Protein AF-A0A956A040-F1 (afdb_monomer)

Foldseek 3Di:
DPPPQCALLNLLVLLLLLLVLCVVVVHDPVSSVLSNVLSVQSVPDPDRVLVQCVVPNLVSQCPGPSDHSVSSVQSSCCRVPVDGVSSVVSVCVVDPVNVPPPDD

Secondary structure (DSSP, 8-state):
--PPPPPHHHHHHHHHHHHHHHHHTT--HHHHHHHHHHHHHHHT-SS-HHHHHHHHHHHHHHTSTT--HHHHHHHHHHHHHSS-HHHHHHHHHH-GGGGGS---

Sequence (104 aa):
MAAQPVANAEIADALERVADLLEAQEANAYRVRAYRNAAATIRAHDEPLGALYERGGTAALDALPTIGRTIAAHVAELLQRGSLALLDRLEGESSPEQLLLTVP

Radius of gyration: 14.83 Å; Cα contacts (8 Å, |Δi|>4): 110; chains: 1; bounding box: 32×37×49 Å

Solvent-accessible surface area (backbone atoms only — not comparable to full-atom values): 5808 Å² total; per-residue (Å²): 129,84,74,78,71,68,48,37,57,58,56,17,52,53,32,36,53,43,18,52,49,36,54,75,68,72,43,64,64,69,57,27,49,40,30,42,48,28,16,54,45,41,55,69,44,89,67,52,55,53,61,47,32,75,75,47,37,51,62,47,43,35,68,40,76,68,24,46,67,70,54,15,50,48,51,49,36,33,71,74,68,74,49,43,74,66,48,58,48,49,52,48,74,67,36,79,73,62,78,74,69,87,73,135

Nearest PDB structures (foldseek):
  3b0x-assembly1_A  TM=9.484E-01  e=1.776E-04  Thermus thermophilus HB8
  3b0y-assembly1_A  TM=9.498E-01  e=2.420E-04  Thermus thermophilus HB8
  3auo-assembly2_B  TM=9.439E-01  e=1.473E-03  Thermus thermophilus HB8

pLDDT: mean 83.57, std 15.91, range [34.59, 95.25]

Structure (mmCIF, N/CA/C/O backbone):
data_AF-A0A956A040-F1
#
_entry.id   AF-A0A956A040-F1
#
loop_
_atom_site.group_PDB
_atom_site.id
_atom_site.type_symbol
_atom_site.label_atom_id
_atom_site.label_alt_id
_atom_site.label_comp_id
_atom_site.label_asym_id
_atom_site.label_entity_id
_atom_site.label_seq_id
_atom_site.pdbx_PDB_ins_code
_atom_site.Cartn_x
_atom_site.Cartn_y
_atom_site.Cartn_z
_atom_site.occupancy
_atom_site.B_iso_or_equiv
_atom_site.auth_seq_id
_atom_site.auth_comp_id
_atom_site.auth_asym_id
_atom_site.auth_atom_id
_atom_site.pdbx_PDB_model_num
ATOM 1 N N . MET A 1 1 ? 4.847 -26.806 -8.227 1.00 34.59 1 MET A N 1
ATOM 2 C CA . MET A 1 1 ? 3.513 -26.206 -8.019 1.00 34.59 1 MET A CA 1
ATOM 3 C C . MET A 1 1 ? 3.693 -24.717 -8.224 1.00 34.59 1 MET A C 1
ATOM 5 O O . MET A 1 1 ? 4.403 -24.119 -7.431 1.00 34.59 1 MET A O 1
ATOM 9 N N . ALA A 1 2 ? 3.202 -24.156 -9.330 1.00 35.34 2 ALA A N 1
ATOM 10 C CA . ALA A 1 2 ? 3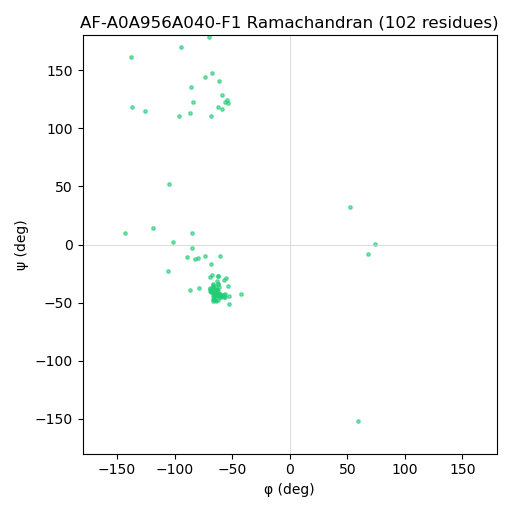.239 -22.708 -9.511 1.00 35.34 2 ALA A CA 1
ATOM 11 C C . ALA A 1 2 ? 2.268 -22.121 -8.484 1.00 35.34 2 ALA A C 1
ATOM 13 O O . ALA A 1 2 ? 1.071 -22.393 -8.569 1.00 35.34 2 ALA A O 1
ATOM 14 N N . ALA A 1 3 ? 2.784 -21.425 -7.469 1.00 45.44 3 ALA A N 1
ATOM 15 C CA . ALA A 1 3 ? 1.942 -20.575 -6.642 1.00 45.44 3 ALA A CA 1
ATOM 16 C C . ALA A 1 3 ? 1.205 -19.650 -7.615 1.00 45.44 3 ALA A C 1
ATOM 18 O O . ALA A 1 3 ? 1.850 -19.020 -8.455 1.00 45.44 3 ALA A O 1
ATOM 19 N N . GLN A 1 4 ? -0.128 -19.674 -7.610 1.00 52.06 4 GLN A N 1
ATOM 20 C CA . GLN A 1 4 ? -0.888 -18.786 -8.480 1.00 52.06 4 GLN A CA 1
ATOM 21 C C . GLN A 1 4 ? -0.439 -17.358 -8.161 1.00 52.06 4 GLN A C 1
ATOM 23 O O . GLN A 1 4 ? -0.475 -16.980 -6.988 1.00 52.06 4 GLN A O 1
ATOM 28 N N . PRO A 1 5 ? 0.054 -16.598 -9.152 1.00 63.97 5 PRO A N 1
ATOM 29 C CA . PRO A 1 5 ? 0.497 -15.243 -8.899 1.00 63.97 5 PRO A CA 1
ATOM 30 C C . PRO A 1 5 ? -0.720 -14.455 -8.427 1.00 63.97 5 PRO A C 1
ATOM 32 O O . PRO A 1 5 ? -1.704 -14.355 -9.159 1.00 63.97 5 PRO A O 1
ATOM 35 N N . VAL A 1 6 ? -0.657 -13.948 -7.195 1.00 75.56 6 VAL A N 1
ATOM 36 C CA . VAL A 1 6 ? -1.673 -13.037 -6.663 1.00 75.56 6 VAL A CA 1
ATOM 37 C C . VAL A 1 6 ? -1.785 -11.879 -7.646 1.00 75.56 6 VAL A C 1
ATOM 39 O O . VAL A 1 6 ? -0.771 -11.266 -8.006 1.0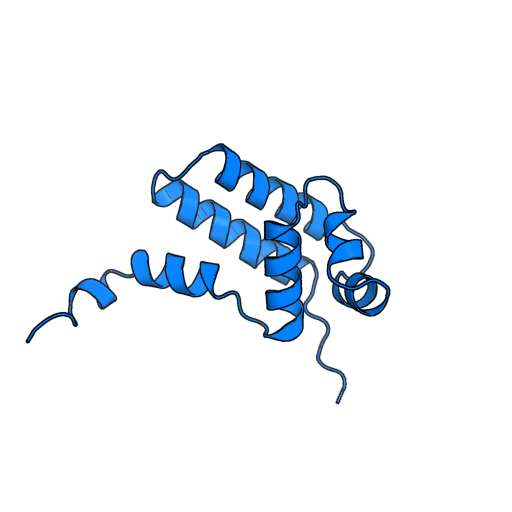0 75.56 6 VAL A O 1
ATOM 42 N N . ALA A 1 7 ? -2.993 -11.619 -8.139 1.00 86.44 7 ALA A N 1
ATOM 43 C CA . ALA A 1 7 ? -3.177 -10.584 -9.139 1.00 86.44 7 ALA A CA 1
ATOM 44 C C . ALA A 1 7 ? -2.906 -9.204 -8.523 1.00 86.44 7 ALA A C 1
ATOM 46 O O . ALA A 1 7 ? -3.224 -8.952 -7.361 1.00 86.44 7 ALA A O 1
ATOM 47 N N . ASN A 1 8 ? -2.389 -8.265 -9.323 1.00 90.50 8 ASN A N 1
ATOM 48 C CA . ASN A 1 8 ? -2.208 -6.876 -8.882 1.00 90.50 8 ASN A CA 1
ATOM 49 C C . ASN A 1 8 ? -3.516 -6.284 -8.331 1.00 90.50 8 ASN A C 1
ATOM 51 O O . ASN A 1 8 ? -3.491 -5.537 -7.358 1.00 90.50 8 ASN A O 1
ATOM 55 N N . ALA A 1 9 ? -4.655 -6.664 -8.920 1.00 90.06 9 ALA A N 1
ATOM 56 C CA . ALA A 1 9 ? -5.977 -6.282 -8.441 1.00 90.06 9 ALA A CA 1
ATOM 57 C C . ALA A 1 9 ? -6.239 -6.754 -7.001 1.00 90.06 9 ALA A C 1
ATOM 59 O O . ALA A 1 9 ? -6.657 -5.947 -6.184 1.00 90.06 9 ALA A O 1
ATOM 60 N N . GLU A 1 10 ? -5.911 -8.002 -6.658 1.00 90.75 10 GLU A N 1
ATOM 61 C CA . GLU A 1 10 ? -6.119 -8.540 -5.305 1.00 90.75 10 GLU A CA 1
ATOM 62 C C . GLU A 1 10 ? -5.243 -7.825 -4.267 1.00 90.75 10 GLU A C 1
ATOM 64 O O . GLU A 1 10 ? -5.696 -7.506 -3.168 1.00 90.75 10 GLU A O 1
ATOM 69 N N . ILE A 1 11 ? -3.995 -7.509 -4.626 1.00 91.75 11 ILE A N 1
ATOM 70 C CA . ILE A 1 11 ? -3.094 -6.734 -3.760 1.00 91.75 11 ILE A CA 1
ATOM 71 C C . ILE A 1 11 ? -3.641 -5.317 -3.563 1.00 91.75 11 ILE A C 1
ATOM 73 O O . ILE A 1 11 ? -3.647 -4.803 -2.444 1.00 91.75 11 ILE A O 1
ATOM 77 N N . ALA A 1 12 ? -4.103 -4.680 -4.641 1.00 94.00 12 ALA A N 1
ATOM 78 C CA . ALA A 1 12 ? -4.696 -3.351 -4.577 1.00 94.00 12 ALA A CA 1
ATOM 79 C C . ALA A 1 12 ? -5.962 -3.339 -3.708 1.00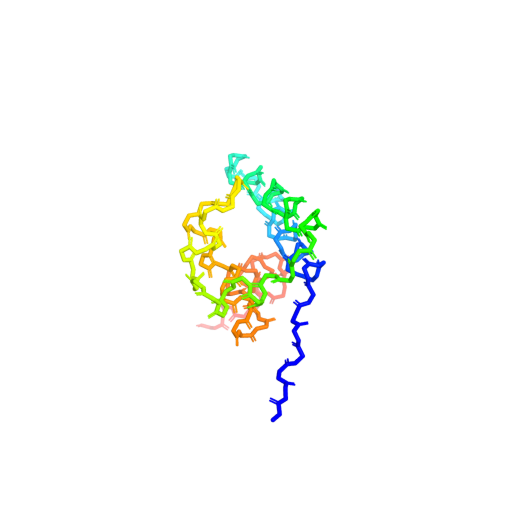 94.00 12 ALA A C 1
ATOM 81 O O . ALA A 1 12 ? -6.098 -2.455 -2.865 1.00 94.00 12 ALA A O 1
ATOM 82 N N . ASP A 1 13 ? -6.835 -4.337 -3.854 1.00 93.69 13 ASP A N 1
ATOM 83 C CA . ASP A 1 13 ? -8.063 -4.473 -3.068 1.00 93.69 13 ASP A CA 1
ATOM 84 C C . ASP A 1 13 ? -7.753 -4.633 -1.573 1.00 93.69 13 ASP A C 1
ATOM 86 O O . ASP A 1 13 ? -8.373 -3.977 -0.733 1.00 93.69 13 ASP A O 1
ATOM 90 N N . ALA A 1 14 ? -6.742 -5.435 -1.221 1.00 93.19 14 ALA A N 1
ATOM 91 C CA . ALA A 1 14 ? -6.303 -5.585 0.165 1.00 93.19 14 ALA A CA 1
ATOM 92 C C . ALA A 1 14 ? -5.786 -4.261 0.759 1.00 93.19 14 ALA A C 1
ATOM 94 O O . ALA A 1 14 ? -6.118 -3.914 1.895 1.00 93.19 14 ALA A O 1
ATOM 95 N N . LEU A 1 15 ? -4.996 -3.491 0.000 1.00 94.12 15 LEU A N 1
ATOM 96 C CA . LEU A 1 15 ? -4.499 -2.186 0.451 1.00 94.12 15 LEU A CA 1
ATOM 97 C C . LEU A 1 15 ? -5.608 -1.126 0.541 1.00 94.12 15 LEU A C 1
ATOM 99 O O . LEU A 1 15 ? -5.582 -0.317 1.470 1.00 94.12 15 LEU A O 1
ATOM 103 N N . GLU A 1 16 ? -6.578 -1.126 -0.378 1.00 94.81 16 GLU A N 1
ATOM 104 C CA . GLU A 1 16 ? -7.773 -0.273 -0.282 1.00 94.81 16 GLU A CA 1
ATOM 105 C C . GLU A 1 16 ? -8.554 -0.587 0.990 1.00 94.81 16 GLU A C 1
ATOM 107 O O . GLU A 1 16 ? -8.871 0.326 1.752 1.00 94.81 16 GLU A O 1
ATOM 112 N N . ARG A 1 17 ? -8.745 -1.871 1.299 1.00 93.75 17 ARG A N 1
ATOM 113 C CA . ARG A 1 17 ? -9.446 -2.294 2.513 1.00 93.75 17 ARG A CA 1
ATOM 114 C C . ARG A 1 17 ? -8.726 -1.859 3.790 1.00 93.75 17 ARG A C 1
ATOM 116 O O . ARG A 1 17 ? -9.370 -1.392 4.726 1.00 93.75 17 ARG A O 1
ATOM 123 N N . VAL A 1 18 ? -7.391 -1.917 3.816 1.00 93.69 18 VAL A N 1
ATOM 124 C CA . VAL A 1 18 ? -6.595 -1.323 4.907 1.00 93.69 18 VAL A CA 1
ATOM 125 C C . VAL A 1 18 ? -6.854 0.180 5.020 1.00 93.69 18 VAL A C 1
ATOM 127 O O . VAL A 1 18 ? -7.005 0.689 6.130 1.00 93.69 18 VAL A O 1
ATOM 130 N N . ALA A 1 19 ? -6.902 0.905 3.900 1.00 93.88 19 ALA A N 1
ATOM 131 C CA . ALA A 1 19 ? -7.172 2.339 3.916 1.00 93.88 19 ALA A CA 1
ATOM 132 C C . ALA A 1 19 ? -8.568 2.658 4.466 1.00 93.88 19 ALA A C 1
ATOM 134 O O . ALA A 1 19 ? -8.689 3.573 5.277 1.00 93.88 19 ALA A O 1
ATOM 135 N N . ASP A 1 20 ? -9.583 1.893 4.066 1.00 94.00 20 ASP A N 1
ATOM 136 C CA . ASP A 1 20 ? -10.969 2.074 4.506 1.00 94.00 20 ASP A CA 1
ATOM 137 C C . ASP A 1 20 ? -11.127 1.804 6.005 1.00 94.00 20 ASP A C 1
ATOM 139 O O . ASP A 1 20 ? -11.766 2.582 6.711 1.00 94.00 20 ASP A O 1
ATOM 143 N N . LEU A 1 21 ? -10.482 0.755 6.522 1.00 92.56 21 LEU A N 1
ATOM 144 C CA . LEU A 1 21 ? -10.488 0.456 7.957 1.00 92.56 21 LEU A CA 1
ATOM 145 C C . LEU A 1 21 ? -9.749 1.531 8.762 1.00 92.56 21 LEU A C 1
ATOM 147 O O . LEU A 1 21 ? -10.229 1.966 9.806 1.00 92.56 21 LEU A O 1
ATOM 151 N N . LEU A 1 22 ? -8.601 2.004 8.268 1.00 91.56 22 LEU A N 1
ATOM 152 C CA . LEU A 1 22 ? -7.880 3.111 8.900 1.00 91.56 22 LEU A CA 1
ATOM 153 C C . LEU A 1 22 ? -8.704 4.408 8.888 1.00 91.56 22 LEU A C 1
ATOM 155 O O . LEU A 1 22 ? -8.669 5.155 9.861 1.00 91.56 22 LEU A O 1
ATOM 159 N N . GLU A 1 23 ? -9.434 4.683 7.807 1.00 92.12 23 GLU A N 1
ATOM 160 C CA . GLU A 1 23 ? -10.329 5.839 7.702 1.00 92.12 23 GLU A CA 1
ATOM 161 C C . GLU A 1 23 ? -11.501 5.728 8.686 1.00 92.12 23 GLU A C 1
ATOM 163 O O . GLU A 1 23 ? -11.782 6.686 9.405 1.00 92.12 23 GLU A O 1
ATOM 168 N N . ALA A 1 24 ? -12.123 4.549 8.784 1.00 90.56 24 ALA A N 1
ATOM 169 C CA . ALA A 1 24 ? -13.223 4.281 9.710 1.00 90.56 24 ALA A CA 1
ATOM 170 C C . ALA A 1 24 ? -12.818 4.414 11.188 1.00 90.56 24 ALA A C 1
ATOM 172 O O . ALA A 1 24 ? -13.631 4.819 12.013 1.00 90.56 24 ALA A O 1
ATOM 173 N N . GLN A 1 25 ? -11.562 4.108 11.521 1.00 87.75 25 GLN A N 1
ATOM 174 C CA . GLN A 1 25 ? -11.008 4.265 12.870 1.00 87.75 25 GLN A CA 1
ATOM 175 C C . GLN A 1 25 ? -10.487 5.687 13.158 1.00 87.75 25 GLN A C 1
ATOM 177 O O . GLN A 1 25 ? -9.781 5.890 14.146 1.00 87.75 25 GLN A O 1
ATOM 182 N N . GLU A 1 26 ? -10.767 6.662 12.283 1.00 86.81 26 GLU A N 1
ATOM 183 C CA . GLU A 1 26 ? -10.256 8.039 12.374 1.00 86.81 26 GLU A CA 1
ATOM 184 C C . GLU A 1 26 ? -8.722 8.094 12.523 1.00 86.81 26 GLU A C 1
ATOM 186 O O . GLU A 1 26 ? -8.148 8.981 13.166 1.00 86.81 26 GLU A O 1
ATOM 191 N N . ALA A 1 27 ? -8.025 7.123 11.923 1.00 88.00 27 ALA A N 1
ATOM 192 C CA . ALA A 1 27 ? -6.578 7.055 11.968 1.00 88.00 27 ALA A CA 1
ATOM 193 C C . ALA A 1 27 ? -5.945 8.184 11.135 1.0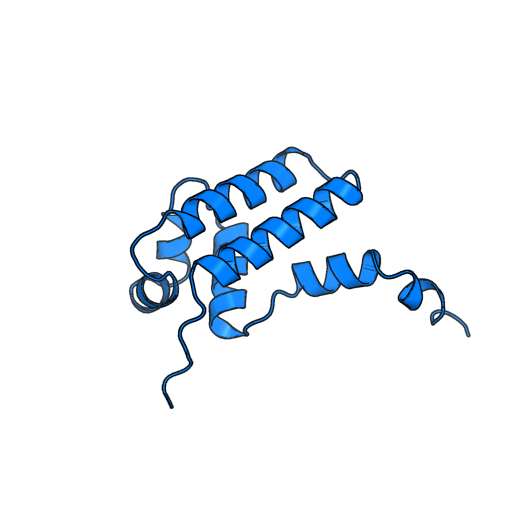0 88.00 27 ALA A C 1
ATOM 195 O O . ALA A 1 27 ? -6.590 9.004 10.484 1.00 88.00 27 ALA A O 1
ATOM 196 N N . ASN A 1 28 ? -4.614 8.230 11.134 1.00 90.81 28 ASN A N 1
ATOM 197 C CA . ASN A 1 28 ? -3.875 9.289 10.459 1.00 90.81 28 ASN A CA 1
ATOM 198 C C . ASN A 1 28 ? -4.198 9.357 8.947 1.00 90.81 28 ASN A C 1
ATOM 200 O O . ASN A 1 28 ? -3.829 8.460 8.184 1.00 90.81 28 ASN A O 1
ATOM 204 N N . ALA A 1 29 ? -4.782 10.477 8.508 1.00 91.00 29 ALA A N 1
ATOM 205 C CA . ALA A 1 29 ? -5.157 10.739 7.116 1.00 91.00 29 ALA A CA 1
ATOM 206 C C . ALA A 1 29 ? -3.991 10.607 6.115 1.00 91.00 29 ALA A C 1
ATOM 208 O O . ALA A 1 29 ? -4.205 10.239 4.959 1.00 91.00 29 ALA A O 1
ATOM 209 N N . TYR A 1 30 ? -2.747 10.865 6.540 1.00 91.50 30 TYR A N 1
ATOM 210 C CA . TYR A 1 30 ? -1.563 10.620 5.713 1.00 91.50 30 TYR A CA 1
ATOM 211 C C . TYR A 1 30 ? -1.404 9.131 5.391 1.00 91.50 30 TYR A C 1
ATOM 213 O O . TYR A 1 30 ? -1.129 8.775 4.247 1.00 91.50 30 TYR A O 1
ATOM 221 N N . ARG A 1 31 ? -1.622 8.250 6.379 1.00 89.75 31 ARG A N 1
ATOM 222 C CA . ARG A 1 31 ? -1.534 6.796 6.183 1.00 89.75 31 ARG A CA 1
ATOM 223 C C . ARG A 1 31 ? -2.644 6.306 5.265 1.00 89.75 31 ARG A C 1
ATOM 225 O O . ARG A 1 31 ? -2.337 5.591 4.320 1.00 89.75 31 ARG A O 1
ATOM 232 N N . VAL A 1 32 ? -3.888 6.735 5.494 1.00 93.75 32 VAL A N 1
ATOM 233 C CA . VAL A 1 32 ? -5.0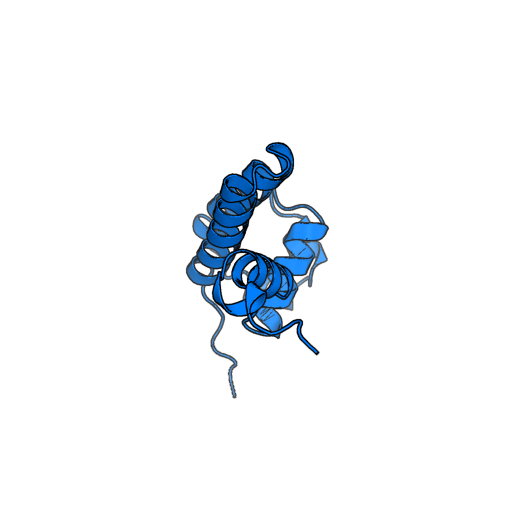38 6.397 4.631 1.00 93.75 32 VAL A CA 1
ATOM 234 C C . VAL A 1 32 ? -4.729 6.737 3.171 1.00 93.75 32 VAL A C 1
ATOM 236 O O . VAL A 1 32 ? -4.813 5.879 2.294 1.00 93.75 32 VAL A O 1
ATOM 239 N N . ARG A 1 33 ? -4.272 7.970 2.910 1.00 93.62 33 ARG A N 1
ATOM 240 C CA . ARG A 1 33 ? -3.894 8.408 1.557 1.00 93.62 33 ARG A CA 1
ATOM 241 C C . ARG A 1 33 ? -2.738 7.600 0.977 1.00 93.62 33 ARG A C 1
ATOM 243 O O . ARG A 1 33 ? -2.777 7.277 -0.203 1.00 93.62 33 ARG A O 1
ATOM 250 N N . ALA A 1 34 ? -1.729 7.265 1.781 1.00 93.88 34 ALA A N 1
ATOM 251 C CA . ALA A 1 34 ? -0.605 6.454 1.323 1.00 93.88 34 ALA A CA 1
ATOM 252 C C . ALA A 1 34 ? -1.065 5.065 0.846 1.00 93.88 34 ALA A C 1
ATOM 254 O O . ALA A 1 34 ? -0.665 4.641 -0.235 1.00 93.88 34 ALA A O 1
ATOM 255 N N . TYR A 1 35 ? -1.955 4.397 1.590 1.00 94.31 35 TYR A N 1
ATOM 256 C CA . TYR A 1 35 ? -2.519 3.106 1.180 1.00 94.31 35 TYR A CA 1
ATOM 257 C C . TYR A 1 35 ? -3.378 3.208 -0.082 1.00 94.31 35 TYR A C 1
ATOM 259 O O . TYR A 1 35 ? -3.192 2.405 -0.994 1.00 94.31 35 TYR A O 1
ATOM 267 N N . ARG A 1 36 ? -4.249 4.222 -0.191 1.00 95.00 36 ARG A N 1
ATOM 268 C CA . ARG A 1 36 ? -5.060 4.426 -1.407 1.00 95.00 36 ARG A CA 1
ATOM 269 C C . ARG A 1 36 ? -4.207 4.721 -2.641 1.00 95.00 36 ARG A C 1
ATOM 271 O O . ARG A 1 36 ? -4.443 4.152 -3.702 1.00 95.00 36 ARG A O 1
ATOM 278 N N . ASN A 1 37 ? -3.192 5.574 -2.505 1.00 95.25 37 ASN A N 1
ATOM 279 C CA . ASN A 1 37 ? -2.288 5.901 -3.610 1.00 95.25 37 ASN A CA 1
ATOM 280 C C . ASN A 1 37 ? -1.476 4.681 -4.058 1.00 95.25 37 ASN A C 1
ATOM 282 O O . ASN A 1 37 ? -1.322 4.451 -5.260 1.00 95.25 37 ASN A O 1
ATOM 286 N N . ALA A 1 38 ? -0.997 3.882 -3.102 1.00 94.62 38 ALA A N 1
ATOM 287 C CA . ALA A 1 38 ? -0.313 2.640 -3.411 1.00 94.62 38 ALA A CA 1
ATOM 288 C C . ALA A 1 38 ? -1.243 1.660 -4.133 1.00 94.62 38 ALA A C 1
ATOM 290 O O . ALA A 1 38 ? -0.876 1.164 -5.190 1.00 94.62 38 ALA A O 1
ATOM 291 N N . ALA A 1 39 ? -2.464 1.442 -3.637 1.00 94.69 39 ALA A N 1
ATOM 292 C CA . ALA A 1 39 ? -3.434 0.572 -4.297 1.00 94.69 39 ALA A CA 1
ATOM 293 C C . ALA A 1 39 ? -3.720 1.004 -5.745 1.00 94.69 39 ALA A C 1
ATOM 295 O O . ALA A 1 39 ? -3.662 0.180 -6.656 1.00 94.69 39 ALA A O 1
ATOM 296 N N . ALA A 1 40 ? -3.932 2.304 -5.976 1.00 94.12 40 ALA A N 1
ATOM 297 C CA . ALA A 1 40 ? -4.135 2.852 -7.315 1.00 94.12 40 ALA A CA 1
ATOM 298 C C . ALA A 1 40 ? -2.917 2.630 -8.229 1.00 94.12 40 ALA A C 1
ATOM 300 O O . ALA A 1 40 ? -3.076 2.235 -9.383 1.00 94.12 40 ALA A O 1
ATOM 301 N N . THR A 1 41 ? -1.704 2.832 -7.705 1.00 93.31 41 THR A N 1
ATOM 302 C CA . THR A 1 41 ? -0.455 2.589 -8.445 1.00 93.31 41 THR A CA 1
ATOM 303 C C . THR A 1 41 ? -0.325 1.123 -8.841 1.00 93.31 41 THR A C 1
ATOM 305 O O . THR A 1 41 ? -0.003 0.828 -9.987 1.00 93.31 41 THR A O 1
ATOM 308 N N . ILE A 1 42 ? -0.607 0.203 -7.917 1.00 92.12 42 ILE A N 1
ATOM 309 C CA . ILE A 1 42 ? -0.510 -1.241 -8.153 1.00 92.12 42 ILE A CA 1
ATOM 310 C C . ILE A 1 42 ? -1.555 -1.698 -9.170 1.00 92.12 42 ILE A C 1
ATOM 312 O O . ILE A 1 42 ? -1.227 -2.437 -10.095 1.00 92.12 42 ILE A O 1
ATOM 316 N N . ARG A 1 43 ? -2.801 -1.230 -9.035 1.00 91.81 43 ARG A N 1
ATOM 317 C CA . ARG A 1 43 ? -3.899 -1.565 -9.952 1.00 91.81 43 ARG A CA 1
ATOM 318 C C . ARG A 1 43 ? -3.623 -1.075 -11.377 1.00 91.81 43 ARG A C 1
ATOM 320 O O . ARG A 1 43 ? -4.008 -1.743 -12.329 1.00 91.81 43 ARG A O 1
ATOM 327 N N . ALA A 1 44 ? -2.949 0.066 -11.513 1.00 90.69 44 ALA A N 1
ATOM 328 C CA . ALA A 1 44 ? -2.544 0.631 -12.797 1.00 90.69 44 ALA A CA 1
ATOM 329 C C . ALA A 1 44 ? -1.219 0.062 -13.339 1.00 90.69 44 ALA A C 1
ATOM 331 O O . ALA A 1 44 ? -0.802 0.453 -14.427 1.00 90.69 44 ALA A O 1
ATOM 332 N N . HIS A 1 45 ? -0.530 -0.814 -12.600 1.00 89.94 45 HIS A N 1
ATOM 333 C CA . HIS A 1 45 ? 0.757 -1.342 -13.031 1.00 89.94 45 HIS A CA 1
ATOM 334 C C . HIS A 1 45 ? 0.581 -2.542 -13.971 1.00 89.94 45 HIS A C 1
ATOM 336 O O . HIS A 1 45 ? -0.024 -3.545 -13.591 1.00 89.94 45 HIS A O 1
ATOM 342 N N . ASP A 1 46 ? 1.139 -2.442 -15.183 1.00 85.19 46 ASP A N 1
ATOM 343 C CA . ASP A 1 46 ? 1.054 -3.484 -16.218 1.00 85.19 46 ASP A CA 1
ATOM 344 C C . ASP A 1 46 ? 1.793 -4.788 -15.862 1.00 85.19 46 ASP A C 1
ATOM 346 O O . ASP A 1 46 ? 1.366 -5.873 -16.258 1.00 85.19 46 ASP A O 1
ATOM 350 N N . GLU A 1 47 ? 2.915 -4.709 -15.134 1.00 87.50 47 GLU A N 1
ATOM 351 C CA . GLU A 1 47 ? 3.695 -5.889 -14.736 1.00 87.50 47 GLU A CA 1
ATOM 352 C C . GLU A 1 47 ? 3.140 -6.483 -13.427 1.00 87.50 47 GLU A C 1
ATOM 354 O O . GLU A 1 47 ? 2.884 -5.738 -12.474 1.00 87.50 47 GLU A O 1
ATOM 359 N N . PRO A 1 48 ? 2.986 -7.817 -13.318 1.00 89.19 48 PRO A N 1
ATOM 360 C CA . PRO A 1 48 ? 2.622 -8.458 -12.061 1.00 89.19 48 PRO A CA 1
ATOM 361 C C . PRO A 1 48 ? 3.645 -8.154 -10.964 1.00 89.19 48 PRO A C 1
ATOM 363 O O . PRO A 1 48 ? 4.840 -8.418 -11.124 1.00 89.19 48 PRO A O 1
ATOM 366 N N . LEU A 1 49 ? 3.187 -7.688 -9.803 1.00 89.62 49 LEU A N 1
ATOM 367 C CA . LEU A 1 49 ? 4.078 -7.406 -8.676 1.00 89.62 49 LEU A CA 1
ATOM 368 C C . LEU A 1 49 ? 4.808 -8.640 -8.165 1.00 89.62 49 LEU A C 1
ATOM 370 O O . LEU A 1 49 ? 5.914 -8.508 -7.651 1.00 89.62 49 LEU A O 1
ATOM 374 N N . GLY A 1 50 ? 4.226 -9.829 -8.336 1.00 88.69 50 GLY A N 1
ATOM 375 C CA . GLY A 1 50 ? 4.918 -11.084 -8.062 1.00 88.69 50 GLY A CA 1
ATOM 376 C C . GLY A 1 50 ? 6.208 -11.212 -8.875 1.00 88.69 50 GLY A C 1
ATOM 377 O O . GLY A 1 50 ? 7.256 -11.494 -8.306 1.00 88.69 50 GLY A O 1
ATOM 378 N N . ALA A 1 51 ? 6.168 -10.896 -10.172 1.00 89.69 51 ALA A N 1
ATOM 379 C CA . ALA A 1 51 ? 7.350 -10.930 -11.034 1.00 89.69 51 ALA A CA 1
ATOM 380 C C . ALA A 1 51 ? 8.366 -9.840 -10.652 1.00 89.69 51 ALA A C 1
ATOM 382 O O . ALA A 1 51 ? 9.572 -10.094 -10.590 1.00 89.69 51 ALA A O 1
ATOM 383 N N . LEU A 1 52 ? 7.885 -8.635 -10.326 1.00 90.12 52 LEU A N 1
ATOM 384 C CA . LEU A 1 52 ? 8.737 -7.546 -9.844 1.00 90.12 52 LEU A CA 1
ATOM 385 C C . LEU A 1 52 ? 9.461 -7.935 -8.540 1.00 90.12 52 LEU A C 1
ATOM 387 O O . LEU A 1 52 ? 10.664 -7.699 -8.381 1.00 90.12 52 LEU A O 1
ATOM 391 N N . TYR A 1 53 ? 8.733 -8.579 -7.628 1.00 90.50 53 TYR A N 1
ATOM 392 C CA . TYR A 1 53 ? 9.242 -9.074 -6.356 1.00 90.50 53 TYR A CA 1
ATOM 393 C C . TYR A 1 53 ? 10.232 -10.232 -6.536 1.00 90.50 53 TYR A C 1
ATOM 395 O O . TYR A 1 53 ? 11.268 -10.252 -5.879 1.00 90.50 53 TYR A O 1
ATOM 403 N N . GLU A 1 54 ? 9.993 -11.165 -7.454 1.00 88.75 54 GLU A N 1
ATOM 404 C CA . GLU A 1 54 ? 10.957 -12.234 -7.755 1.00 88.75 54 GLU A CA 1
ATOM 405 C C . GLU A 1 54 ? 12.281 -11.687 -8.307 1.00 88.75 54 GLU A C 1
ATOM 407 O O . GLU A 1 54 ? 13.351 -12.225 -8.017 1.00 88.75 54 GLU A O 1
ATOM 412 N N . ARG A 1 55 ? 12.228 -10.590 -9.070 1.00 88.88 55 ARG A N 1
ATOM 413 C CA . ARG A 1 55 ? 13.410 -9.974 -9.689 1.00 88.88 55 ARG A CA 1
ATOM 414 C C . ARG A 1 55 ? 14.248 -9.130 -8.734 1.00 88.88 55 ARG A C 1
ATOM 416 O O . ARG A 1 55 ? 15.468 -9.090 -8.884 1.00 88.88 55 ARG A O 1
ATOM 423 N N . GLY A 1 56 ? 13.618 -8.406 -7.810 1.00 86.94 56 GLY A N 1
ATOM 424 C CA . GLY A 1 56 ? 14.314 -7.420 -6.969 1.00 86.94 56 GLY A CA 1
ATOM 425 C C . GLY A 1 56 ? 13.828 -7.332 -5.524 1.00 86.94 56 GLY A C 1
ATOM 426 O O . GLY A 1 56 ? 14.226 -6.423 -4.793 1.00 86.94 56 GLY A O 1
ATOM 427 N N . GLY A 1 57 ? 12.982 -8.267 -5.099 1.00 90.38 57 GLY A N 1
ATOM 428 C CA . GLY A 1 57 ? 12.441 -8.349 -3.750 1.00 90.38 57 GLY A CA 1
ATOM 429 C C . GLY A 1 57 ? 11.654 -7.107 -3.343 1.00 90.38 57 GLY A C 1
ATOM 430 O O . GLY A 1 57 ? 11.102 -6.368 -4.159 1.00 90.38 57 GLY A O 1
ATOM 431 N N . THR A 1 58 ? 11.640 -6.843 -2.039 1.00 89.81 58 THR A N 1
ATOM 432 C CA . THR A 1 58 ? 10.958 -5.680 -1.456 1.00 89.81 58 THR A CA 1
ATOM 433 C C . THR A 1 58 ? 11.539 -4.351 -1.946 1.00 89.81 58 THR A C 1
ATOM 435 O O . THR A 1 58 ? 10.817 -3.363 -2.009 1.00 89.81 58 THR A O 1
ATOM 438 N N . ALA A 1 59 ? 12.819 -4.316 -2.328 1.00 90.00 59 ALA A N 1
ATOM 439 C CA . ALA A 1 59 ? 13.459 -3.102 -2.833 1.00 90.00 59 ALA A CA 1
ATOM 440 C C . ALA A 1 59 ? 12.880 -2.661 -4.186 1.00 90.00 59 ALA A C 1
ATOM 442 O O . ALA A 1 59 ? 12.740 -1.465 -4.423 1.00 90.00 59 ALA A O 1
ATOM 443 N N . ALA A 1 60 ? 12.497 -3.607 -5.051 1.00 90.69 60 ALA A N 1
ATOM 444 C CA . ALA A 1 60 ? 11.821 -3.277 -6.304 1.00 90.69 60 ALA A CA 1
ATOM 445 C C . ALA A 1 60 ? 10.425 -2.685 -6.061 1.00 90.69 60 ALA A C 1
ATOM 447 O O . ALA A 1 60 ? 10.029 -1.751 -6.751 1.00 90.69 60 ALA A O 1
ATOM 448 N N . LEU A 1 61 ? 9.708 -3.176 -5.045 1.00 90.06 61 LEU A N 1
ATOM 449 C CA . LEU A 1 61 ? 8.405 -2.634 -4.650 1.00 90.06 61 LEU A CA 1
ATOM 450 C C . LEU A 1 61 ? 8.526 -1.220 -4.052 1.00 90.06 61 LEU A C 1
ATOM 452 O O . LEU A 1 61 ? 7.715 -0.361 -4.372 1.00 90.06 61 LEU A O 1
ATOM 456 N N . ASP A 1 62 ? 9.547 -0.964 -3.227 1.00 91.62 62 ASP A N 1
ATOM 457 C CA . ASP A 1 62 ? 9.849 0.363 -2.644 1.00 91.62 62 ASP A CA 1
ATOM 458 C C . ASP A 1 62 ? 10.319 1.385 -3.697 1.00 91.62 62 ASP A C 1
ATOM 460 O O . ASP A 1 62 ? 10.306 2.588 -3.459 1.00 91.62 62 ASP A O 1
ATOM 464 N N . ALA A 1 63 ? 10.731 0.923 -4.882 1.00 89.44 63 ALA A N 1
ATOM 465 C CA . ALA A 1 63 ? 11.078 1.796 -6.000 1.00 89.44 63 ALA A CA 1
ATOM 466 C C . ALA A 1 63 ? 9.845 2.317 -6.765 1.00 89.44 63 ALA A C 1
ATOM 468 O O . ALA A 1 63 ? 9.980 3.222 -7.593 1.00 89.44 63 ALA A O 1
ATOM 469 N N . LEU A 1 64 ? 8.652 1.758 -6.518 1.00 88.12 64 LEU A N 1
ATOM 470 C CA . LEU A 1 64 ? 7.421 2.199 -7.166 1.00 88.12 64 LEU A CA 1
ATOM 471 C C . LEU A 1 64 ? 6.950 3.551 -6.607 1.00 88.12 64 LEU A C 1
ATOM 473 O O . LEU A 1 64 ? 7.065 3.819 -5.408 1.00 88.12 64 LEU A O 1
ATOM 477 N N . PRO A 1 65 ? 6.368 4.421 -7.454 1.00 87.19 65 PRO A N 1
ATOM 478 C CA . PRO A 1 65 ? 5.874 5.711 -6.999 1.00 87.19 65 PRO A CA 1
ATOM 479 C C . PRO A 1 65 ? 4.780 5.508 -5.950 1.00 87.19 65 PRO A C 1
ATOM 481 O O . PRO A 1 65 ? 3.940 4.626 -6.078 1.00 87.19 65 PRO A O 1
ATOM 484 N N . THR A 1 66 ? 4.767 6.347 -4.913 1.00 89.50 66 THR A N 1
ATOM 485 C CA . THR A 1 66 ? 3.804 6.304 -3.789 1.00 89.50 66 THR A CA 1
ATOM 486 C C . THR A 1 66 ? 3.915 5.098 -2.847 1.00 89.50 66 THR A C 1
ATOM 488 O O . THR A 1 66 ? 3.303 5.117 -1.777 1.00 89.50 66 THR A O 1
ATOM 491 N N . ILE A 1 67 ? 4.738 4.098 -3.174 1.00 91.12 67 ILE A N 1
ATOM 492 C CA . ILE A 1 67 ? 4.988 2.935 -2.323 1.00 91.12 67 ILE A CA 1
ATOM 493 C C . ILE A 1 67 ? 6.256 3.188 -1.516 1.00 91.12 67 ILE A C 1
ATOM 495 O O . ILE A 1 67 ? 7.352 3.219 -2.052 1.00 91.12 67 ILE A O 1
ATOM 499 N N . GLY A 1 68 ? 6.100 3.380 -0.207 1.00 89.06 68 GLY A N 1
ATOM 500 C CA . GLY A 1 68 ? 7.234 3.431 0.716 1.00 89.06 68 GLY A CA 1
ATOM 501 C C . GLY A 1 68 ? 7.515 2.079 1.367 1.00 89.06 68 GLY A C 1
ATOM 502 O O . GLY A 1 68 ? 6.669 1.182 1.355 1.00 89.06 68 GLY A O 1
ATOM 503 N N . ARG A 1 69 ? 8.657 1.981 2.053 1.00 90.50 69 ARG A N 1
ATOM 504 C CA . ARG A 1 69 ? 9.164 0.772 2.728 1.00 90.50 69 ARG A CA 1
ATOM 505 C C . ARG A 1 69 ? 8.121 -0.037 3.500 1.00 90.50 69 ARG A C 1
ATOM 507 O O . ARG A 1 69 ? 8.125 -1.261 3.426 1.00 90.50 69 ARG A O 1
ATOM 514 N N . THR A 1 70 ? 7.233 0.622 4.245 1.00 91.06 70 THR A N 1
ATOM 515 C CA . THR A 1 70 ? 6.165 -0.058 4.998 1.00 91.06 70 THR A CA 1
ATOM 516 C C . THR A 1 70 ? 5.160 -0.738 4.073 1.00 91.06 70 THR A C 1
ATOM 518 O O . THR A 1 70 ? 4.830 -1.899 4.277 1.00 91.06 70 THR A O 1
ATOM 521 N N . ILE A 1 71 ? 4.695 -0.036 3.040 1.00 93.19 71 ILE A N 1
ATOM 522 C CA . ILE A 1 71 ? 3.726 -0.582 2.087 1.00 93.19 71 ILE A CA 1
ATOM 523 C C . ILE A 1 71 ? 4.391 -1.665 1.238 1.00 93.19 71 ILE A C 1
ATOM 525 O O . ILE A 1 71 ? 3.801 -2.720 1.040 1.00 93.19 71 ILE A O 1
ATOM 529 N N . ALA A 1 72 ? 5.641 -1.459 0.818 1.00 93.56 72 ALA A N 1
ATOM 530 C CA . ALA A 1 72 ? 6.427 -2.472 0.120 1.00 93.56 72 ALA A CA 1
ATOM 531 C C . ALA A 1 72 ? 6.542 -3.771 0.936 1.00 93.56 72 ALA A C 1
ATOM 533 O O . ALA A 1 72 ? 6.381 -4.861 0.388 1.00 93.56 72 ALA A O 1
ATOM 534 N N . ALA A 1 73 ? 6.770 -3.670 2.251 1.00 92.88 73 ALA A N 1
ATOM 535 C CA . ALA A 1 73 ? 6.791 -4.831 3.137 1.00 92.88 73 ALA A CA 1
ATOM 536 C C . ALA A 1 73 ? 5.423 -5.530 3.209 1.00 92.88 73 ALA A C 1
ATOM 538 O O . ALA A 1 73 ? 5.369 -6.751 3.104 1.00 92.88 73 ALA A O 1
ATOM 539 N N . HIS A 1 74 ? 4.325 -4.777 3.317 1.00 93.62 74 HIS A N 1
ATOM 540 C CA . HIS A 1 74 ? 2.969 -5.343 3.330 1.00 93.62 74 HIS A CA 1
ATOM 541 C C . HIS A 1 74 ? 2.599 -6.024 2.009 1.00 93.62 74 HIS A C 1
ATOM 543 O O . HIS A 1 74 ? 1.992 -7.090 2.008 1.00 93.62 74 HIS A O 1
ATOM 549 N N . VAL A 1 75 ? 3.001 -5.448 0.877 1.00 92.06 75 VAL A N 1
ATOM 550 C CA . VAL A 1 75 ? 2.813 -6.062 -0.442 1.00 92.06 75 VAL A CA 1
ATOM 551 C C . VAL A 1 75 ? 3.625 -7.350 -0.561 1.00 92.06 75 VAL A C 1
ATOM 553 O O . VAL A 1 75 ? 3.105 -8.359 -1.027 1.00 92.06 75 VAL A O 1
ATOM 556 N N . ALA A 1 76 ? 4.879 -7.350 -0.103 1.00 92.19 76 ALA A N 1
ATOM 557 C CA . ALA A 1 76 ? 5.694 -8.561 -0.068 1.00 92.19 76 ALA A CA 1
ATOM 558 C C . ALA A 1 76 ? 5.071 -9.646 0.829 1.00 92.19 76 ALA A C 1
ATOM 560 O O . ALA A 1 76 ? 5.139 -10.827 0.495 1.00 92.19 76 ALA A O 1
ATOM 561 N N . GLU A 1 77 ? 4.449 -9.256 1.942 1.00 91.69 77 GLU A N 1
ATOM 562 C CA . GLU A 1 77 ? 3.720 -10.167 2.825 1.00 91.69 77 GLU A CA 1
ATOM 563 C C . GLU A 1 77 ? 2.510 -10.787 2.119 1.00 91.69 77 GLU A C 1
ATOM 565 O O . GLU A 1 77 ? 2.398 -12.011 2.099 1.00 91.69 77 GLU A O 1
ATOM 570 N N . LEU A 1 78 ? 1.684 -9.975 1.451 1.00 90.75 78 LEU A N 1
ATOM 571 C CA . LEU A 1 78 ? 0.556 -10.448 0.640 1.00 90.75 78 LEU A CA 1
ATOM 572 C C . LEU A 1 78 ? 1.009 -11.420 -0.456 1.00 90.75 78 LEU A C 1
ATOM 574 O O . LEU A 1 78 ? 0.399 -12.468 -0.637 1.00 90.75 78 LEU A O 1
ATOM 578 N N . LEU A 1 79 ? 2.111 -11.116 -1.144 1.00 90.00 79 LEU A N 1
ATOM 579 C CA . LEU A 1 79 ? 2.672 -11.978 -2.188 1.00 90.00 79 LEU A CA 1
ATOM 580 C C . LEU A 1 79 ? 3.17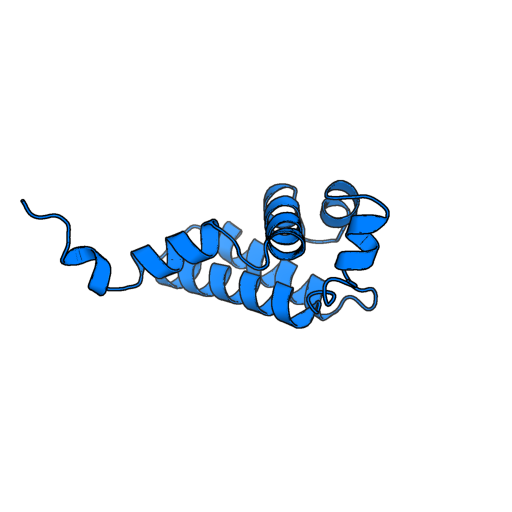8 -13.324 -1.648 1.00 90.00 79 LEU A C 1
ATOM 582 O O . LEU A 1 79 ? 3.066 -14.339 -2.329 1.00 90.00 79 LEU A O 1
ATOM 586 N N . GLN A 1 80 ? 3.757 -13.343 -0.445 1.00 87.75 80 GLN A N 1
ATOM 587 C CA . GLN A 1 80 ? 4.338 -14.556 0.142 1.00 87.75 80 GLN A CA 1
ATOM 588 C C . GLN A 1 80 ? 3.328 -15.407 0.908 1.00 87.75 80 GLN A C 1
ATOM 590 O O . GLN A 1 80 ? 3.424 -16.634 0.903 1.00 87.75 80 GLN A O 1
ATOM 595 N N . ARG A 1 81 ? 2.420 -14.760 1.640 1.00 86.38 81 ARG A N 1
ATOM 596 C CA . ARG A 1 81 ? 1.512 -15.407 2.595 1.00 86.38 81 ARG A CA 1
ATOM 597 C C . ARG A 1 81 ? 0.082 -15.491 2.081 1.00 86.38 81 ARG A C 1
ATOM 599 O O . ARG A 1 81 ? -0.662 -16.337 2.563 1.00 86.38 81 ARG A O 1
ATOM 606 N N . GLY A 1 82 ? -0.307 -14.625 1.144 1.00 85.06 82 GLY A N 1
ATOM 607 C CA . GLY A 1 82 ? -1.699 -14.454 0.721 1.0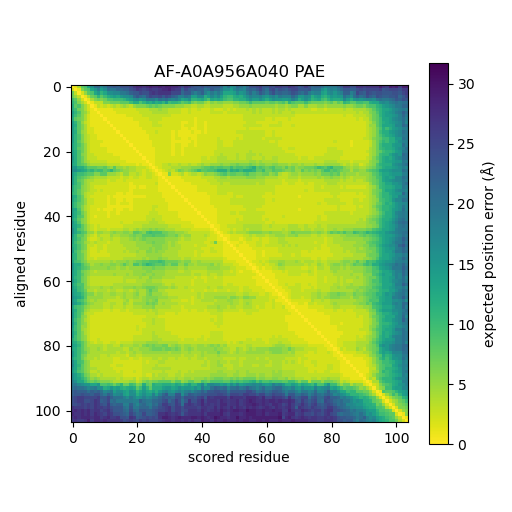0 85.06 82 GLY A CA 1
ATOM 608 C C . GLY A 1 82 ? -2.568 -13.701 1.734 1.00 85.06 82 GLY A C 1
ATOM 609 O O . GLY A 1 82 ? -3.749 -13.495 1.483 1.00 85.06 82 GLY A O 1
ATOM 610 N N . SER A 1 83 ? -2.002 -13.281 2.867 1.00 83.75 83 SER A N 1
ATOM 611 C CA . SER A 1 83 ? -2.675 -12.498 3.903 1.00 83.75 83 SER A CA 1
ATOM 612 C C . SER A 1 83 ? -1.757 -11.397 4.428 1.00 83.75 83 SER A C 1
ATOM 614 O O . SER A 1 83 ? -0.539 -11.438 4.230 1.00 83.75 83 SER A O 1
ATOM 616 N N . LEU A 1 84 ? -2.352 -10.391 5.068 1.00 89.62 84 LEU A N 1
ATOM 617 C CA . LEU A 1 84 ? -1.644 -9.253 5.639 1.00 89.62 84 LEU A CA 1
ATOM 618 C C . LEU A 1 84 ? -2.018 -9.128 7.111 1.00 89.62 84 LEU A C 1
ATOM 620 O O . LEU A 1 84 ? -3.145 -8.748 7.423 1.00 89.62 84 LEU A O 1
ATOM 624 N N . ALA A 1 85 ? -1.053 -9.322 8.009 1.00 88.25 85 ALA A N 1
ATOM 625 C CA . ALA A 1 85 ? -1.303 -9.263 9.449 1.00 88.25 85 ALA A CA 1
ATOM 626 C C . ALA A 1 85 ? -1.904 -7.921 9.916 1.00 88.25 85 ALA A C 1
ATOM 628 O O . ALA A 1 85 ? -2.660 -7.873 10.885 1.00 88.25 85 ALA A O 1
ATOM 629 N N . LEU A 1 86 ? -1.579 -6.815 9.234 1.00 88.75 86 LEU A N 1
ATOM 630 C CA . LEU A 1 86 ? -2.205 -5.519 9.503 1.00 88.75 86 LEU A CA 1
AT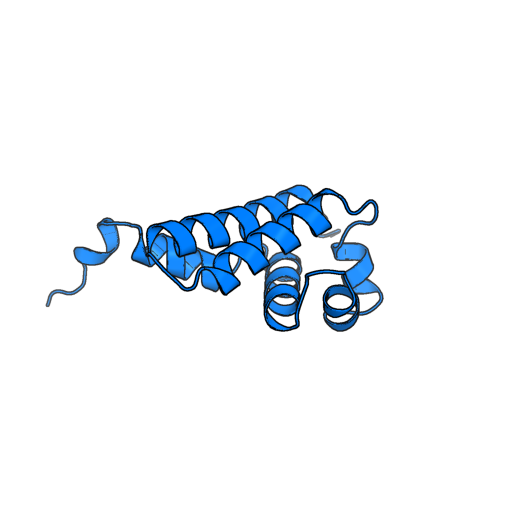OM 631 C C . LEU A 1 86 ? -3.701 -5.526 9.163 1.00 88.75 86 LEU A C 1
ATOM 633 O O . LEU A 1 86 ? -4.481 -4.962 9.922 1.00 88.75 86 LEU A O 1
ATOM 637 N N . LEU A 1 87 ? -4.087 -6.133 8.040 1.00 88.50 87 LEU A N 1
ATOM 638 C CA . LEU A 1 87 ? -5.484 -6.222 7.628 1.00 88.50 87 LEU A CA 1
ATOM 639 C C . LEU A 1 87 ? -6.262 -7.111 8.600 1.00 88.50 87 LEU A C 1
ATOM 641 O O . LEU A 1 87 ? -7.253 -6.641 9.144 1.00 88.50 87 LEU A O 1
ATOM 645 N N . ASP A 1 88 ? -5.742 -8.302 8.920 1.00 87.31 88 ASP A N 1
ATOM 646 C CA . ASP A 1 88 ? -6.323 -9.198 9.934 1.00 87.31 88 ASP A CA 1
ATOM 647 C C . ASP A 1 88 ? -6.548 -8.475 11.271 1.00 87.31 88 ASP A C 1
ATOM 649 O O . ASP A 1 88 ? -7.604 -8.585 11.894 1.00 87.31 88 ASP A O 1
ATOM 653 N N . ARG A 1 89 ? -5.567 -7.678 11.713 1.00 87.31 89 ARG A N 1
ATOM 654 C CA . ARG A 1 89 ? -5.687 -6.894 12.945 1.00 87.31 89 ARG A CA 1
ATOM 655 C C . ARG A 1 89 ? -6.776 -5.824 12.853 1.00 87.31 89 ARG A C 1
ATOM 657 O O . ARG A 1 89 ? -7.556 -5.682 13.790 1.00 87.31 89 ARG A O 1
ATOM 664 N N . LEU A 1 90 ? -6.802 -5.055 11.766 1.00 87.44 90 LEU A N 1
ATOM 665 C CA . LEU A 1 90 ? -7.777 -3.978 11.578 1.00 87.44 90 LEU A CA 1
ATOM 666 C C . LEU A 1 90 ? -9.204 -4.530 11.428 1.00 87.44 90 LEU A C 1
ATOM 668 O O . LEU A 1 90 ? -10.144 -3.928 11.947 1.00 87.44 90 LEU A O 1
ATOM 672 N N . GLU A 1 91 ? -9.372 -5.673 10.759 1.00 84.50 91 GLU A N 1
ATOM 673 C CA . GLU A 1 91 ? -10.658 -6.372 10.645 1.00 84.50 91 GLU A CA 1
ATOM 674 C C . GLU A 1 91 ? -11.095 -6.968 11.988 1.00 84.50 91 GLU A C 1
ATOM 676 O O . GLU A 1 91 ? -12.270 -6.866 12.346 1.00 84.50 91 GLU A O 1
ATOM 681 N N . GLY A 1 92 ? -10.159 -7.505 12.775 1.00 79.19 92 GLY A N 1
ATOM 682 C CA . GLY A 1 92 ? -10.427 -7.992 14.128 1.00 79.19 92 GLY A CA 1
ATOM 683 C C . GLY A 1 92 ? -10.840 -6.891 15.113 1.00 79.19 92 GLY A C 1
ATOM 684 O O . GLY A 1 92 ? -11.794 -7.057 15.869 1.00 79.19 92 GLY A O 1
ATOM 685 N N . GLU A 1 93 ? -10.189 -5.724 15.063 1.00 65.56 93 GLU A N 1
ATOM 686 C CA . GLU A 1 93 ? -10.577 -4.541 15.855 1.00 65.56 93 GLU A CA 1
ATOM 687 C C . GLU A 1 93 ? -11.935 -3.959 15.410 1.00 65.56 93 GLU A C 1
ATOM 689 O O . GLU A 1 93 ? -12.646 -3.364 16.219 1.00 65.56 93 GLU A O 1
ATOM 694 N N . SER A 1 94 ? -12.320 -4.161 14.144 1.00 57.41 94 SER A N 1
ATOM 695 C CA . SER A 1 94 ? -13.598 -3.690 13.582 1.00 57.41 94 SER A CA 1
ATOM 696 C C . SER A 1 94 ? -14.744 -4.699 13.735 1.00 57.41 94 SER A C 1
ATOM 698 O O . SER A 1 94 ? -15.903 -4.352 13.504 1.00 57.41 94 SER A O 1
ATOM 700 N N . SER A 1 95 ? -14.443 -5.937 14.135 1.00 52.19 95 SER A N 1
ATOM 701 C CA . SER A 1 95 ? -15.435 -6.983 14.367 1.00 52.19 95 SER A CA 1
ATOM 702 C C . SER A 1 95 ? -15.968 -6.878 15.803 1.00 52.19 95 SER A C 1
ATOM 704 O O . SER A 1 95 ? -15.234 -7.168 16.751 1.00 52.19 95 SER A O 1
ATOM 706 N N . PRO A 1 96 ? -17.253 -6.523 16.022 1.00 53.31 96 PRO A N 1
ATOM 707 C CA . PRO A 1 96 ? -17.844 -6.451 17.366 1.00 53.31 96 PRO A CA 1
ATOM 708 C C . PRO A 1 96 ? -17.830 -7.799 18.117 1.00 53.31 96 PRO A C 1
ATOM 710 O O . PRO A 1 96 ? -18.086 -7.851 19.317 1.00 53.31 96 PRO A O 1
ATOM 713 N N . GLU A 1 97 ? -17.491 -8.886 17.426 1.00 49.53 97 GLU A N 1
ATOM 714 C CA . GLU A 1 97 ? -17.375 -10.250 17.938 1.00 49.53 97 GLU A CA 1
ATOM 715 C C . GLU A 1 97 ? -16.177 -10.430 18.895 1.00 49.53 97 GLU A C 1
ATOM 717 O O . GLU A 1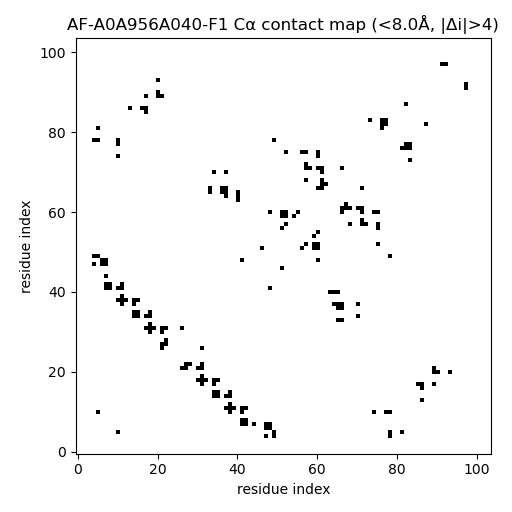 97 ? -16.248 -11.243 19.818 1.00 49.53 97 GLU A O 1
ATOM 722 N N . GLN A 1 98 ? -15.103 -9.637 18.757 1.00 46.88 98 GLN A N 1
ATOM 723 C CA . GLN A 1 98 ? -13.927 -9.731 19.639 1.00 46.88 98 GLN A CA 1
ATOM 724 C C . GLN A 1 98 ? -14.073 -8.989 20.977 1.00 46.88 98 GLN A C 1
ATOM 726 O O . GLN A 1 98 ? -13.298 -9.248 21.898 1.00 46.88 98 GLN A O 1
ATOM 731 N N . LEU A 1 99 ? -15.091 -8.136 21.146 1.00 51.22 99 LEU A N 1
ATOM 732 C CA . LEU A 1 99 ? -15.401 -7.522 22.447 1.00 51.22 99 LEU A CA 1
ATOM 733 C C . LEU A 1 99 ? -16.036 -8.513 23.443 1.00 51.22 99 LEU A C 1
ATOM 735 O O . LEU A 1 99 ? -16.148 -8.197 24.626 1.00 51.22 99 LEU A O 1
ATOM 739 N N . LEU A 1 100 ? -16.423 -9.714 22.995 1.00 50.66 100 LEU A N 1
ATOM 740 C CA . LEU A 1 100 ? -17.163 -10.703 23.788 1.00 50.66 100 LEU A CA 1
ATOM 741 C C . LEU A 1 100 ? -16.318 -11.859 24.359 1.00 50.66 100 LEU A C 1
ATOM 743 O O . LEU A 1 100 ? -16.881 -12.717 25.035 1.00 50.66 100 LEU A O 1
ATOM 747 N N . LEU A 1 101 ? -14.994 -11.891 24.149 1.00 47.28 101 LEU A N 1
ATOM 748 C CA . LEU A 1 101 ? -14.135 -12.990 24.635 1.00 47.28 101 LEU A CA 1
ATOM 749 C C . LEU A 1 101 ? -13.028 -12.594 25.628 1.00 47.28 101 LEU A C 1
ATOM 751 O O . LEU A 1 101 ? -12.181 -13.427 25.942 1.00 47.28 101 LEU A O 1
ATOM 755 N N . THR A 1 102 ? -13.062 -11.392 26.211 1.00 39.41 102 THR A N 1
ATOM 756 C CA . THR A 1 102 ? -12.131 -11.018 27.300 1.00 39.41 102 THR A CA 1
ATOM 757 C C . THR A 1 102 ? -12.807 -11.005 28.677 1.00 39.41 102 THR A C 1
ATOM 759 O O . THR A 1 102 ? -12.730 -10.025 29.414 1.00 39.41 102 THR A O 1
ATOM 762 N N . VAL A 1 103 ? -13.481 -12.105 29.023 1.00 43.91 103 VAL A N 1
ATOM 763 C CA . VAL A 1 103 ? -13.854 -12.479 30.404 1.00 43.91 103 VAL A CA 1
ATOM 764 C C . VAL A 1 103 ? -13.569 -13.981 30.510 1.00 43.91 103 VAL A C 1
ATOM 766 O O . VAL A 1 103 ? -14.120 -14.732 29.699 1.00 43.91 103 VAL A O 1
ATOM 769 N N . PRO A 1 104 ? -12.657 -14.438 31.388 1.00 45.16 104 PRO A N 1
ATOM 770 C CA . PRO A 1 104 ? -12.780 -14.325 32.848 1.00 45.16 104 PRO A CA 1
ATOM 771 C C . PRO A 1 104 ? -11.554 -13.785 33.599 1.00 45.16 104 PRO A C 1
ATOM 773 O O . PRO A 1 104 ? -10.425 -13.844 33.065 1.00 45.16 104 PRO A O 1
#

Mean predicted aligned error: 7.06 Å